Protein AF-A0A3B3WF27-F1 (afdb_monomer)

InterPro domains:
  IPR001792 Acylphosphatase-like domain [PF00708] (3-71)
  IPR001792 Acylphosphatase-like domain [PS51160] (1-75)
  IPR017968 Acylphosphatase, conserved site [PS00151] (14-30)
  IPR020456 Acylphosphatase [PR00112] (6-31)
  IPR020456 Acylphosphatase [PR00112] (41-61)
  IPR020456 Acylphosphatase [PTHR10029] (1-74)
  IPR036046 Acylphosphatase-like domain superfamily [SSF54975] (2-74)

pLDDT: mean 87.93, std 6.23, range [70.69, 95.62]

Solvent-accessible surface area (backbone atoms only — not comparable to full-atom values): 4780 Å² total; per-residue (Å²): 117,57,68,39,52,51,34,50,75,58,67,27,22,30,37,36,29,70,44,97,86,78,46,79,49,70,49,80,46,64,59,67,70,45,50,51,52,51,51,49,39,58,54,73,59,57,42,98,88,54,81,73,86,78,69,86,88,74,90,85,70,92,70,97,63,84,93,51,88,51,43,42,76,50,128

Nearest PDB structures (foldseek):
  2acy-assembly1_A  TM=9.702E-01  e=5.899E-08  Bos taurus
  2vh7-assembly1_A  TM=9.708E-01  e=9.521E-08  Homo sapiens
  6cbu-assembly1_A  TM=9.665E-01  e=1.645E-07  Homo sapiens
  3toq-assembly1_A  TM=9.666E-01  e=2.163E-07  Homo sapiens
  2w4c-assembly1_A  TM=9.675E-01  e=4.003E-07  Homo sapiens

Secondary structure (DSSP, 8-state):
-HHHHHHHHTT-EEEEEE-TTS-EEEEEES-HHHHHHHHHHHHHT--TT---S----------SS---SSEEEE-

Structure (mmCIF, N/CA/C/O backbone):
data_AF-A0A3B3WF27-F1
#
_entry.id   AF-A0A3B3WF27-F1
#
loop_
_atom_site.group_PDB
_atom_site.id
_atom_site.type_symbol
_atom_site.label_atom_id
_atom_site.label_alt_id
_atom_site.label_comp_id
_atom_site.label_asym_id
_atom_site.label_entity_id
_atom_site.label_seq_id
_atom_site.pdbx_PDB_ins_code
_atom_site.Cartn_x
_atom_site.Cartn_y
_atom_site.Cartn_z
_atom_site.occupancy
_atom_site.B_iso_or_equiv
_atom_site.auth_seq_id
_atom_site.auth_comp_id
_atom_site.auth_asym_id
_atom_site.auth_atom_id
_atom_site.pdbx_PDB_model_num
ATOM 1 N N . MET A 1 1 ? 13.447 -3.312 -0.711 1.00 71.81 1 MET A N 1
ATOM 2 C CA . MET A 1 1 ? 12.287 -2.957 -1.556 1.00 71.81 1 MET A CA 1
ATOM 3 C C . MET A 1 1 ? 11.797 -1.557 -1.238 1.00 71.81 1 MET A C 1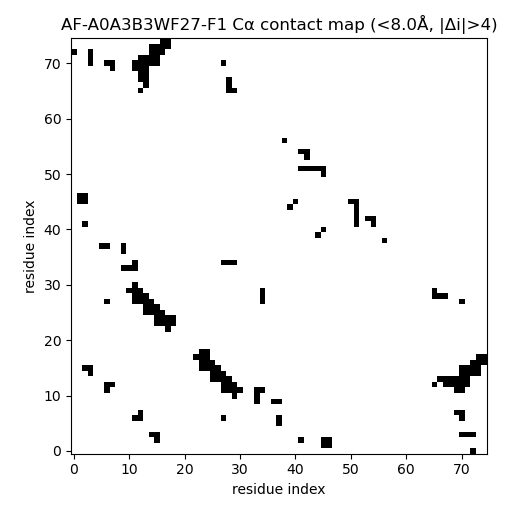
ATOM 5 O O . MET A 1 1 ? 11.820 -1.183 -0.075 1.00 71.81 1 MET A O 1
ATOM 9 N N . TYR A 1 2 ? 11.355 -0.799 -2.244 1.00 85.69 2 TYR A N 1
ATOM 10 C CA . TYR A 1 2 ? 10.769 0.536 -2.050 1.00 85.69 2 TYR A CA 1
ATOM 11 C C . TYR A 1 2 ? 9.288 0.454 -1.669 1.00 85.69 2 TYR A C 1
ATOM 13 O O . TYR A 1 2 ? 8.874 1.058 -0.692 1.00 85.69 2 TYR A O 1
ATOM 21 N N . THR A 1 3 ? 8.520 -0.386 -2.365 1.00 88.50 3 THR A N 1
ATOM 22 C CA . THR A 1 3 ? 7.081 -0.549 -2.119 1.00 88.50 3 THR A CA 1
ATOM 23 C C . THR A 1 3 ? 6.763 -1.080 -0.721 1.00 88.50 3 THR A C 1
ATOM 25 O O . THR A 1 3 ? 5.794 -0.657 -0.110 1.00 88.50 3 THR A O 1
ATOM 28 N N . GLU A 1 4 ? 7.588 -1.983 -0.189 1.00 89.69 4 GLU A N 1
ATOM 29 C CA . GLU A 1 4 ? 7.438 -2.466 1.190 1.00 89.69 4 GLU A CA 1
ATOM 30 C C . GLU A 1 4 ? 7.681 -1.366 2.219 1.00 89.69 4 GLU A C 1
ATOM 32 O O . GLU A 1 4 ? 6.900 -1.224 3.153 1.00 89.69 4 GLU A O 1
AT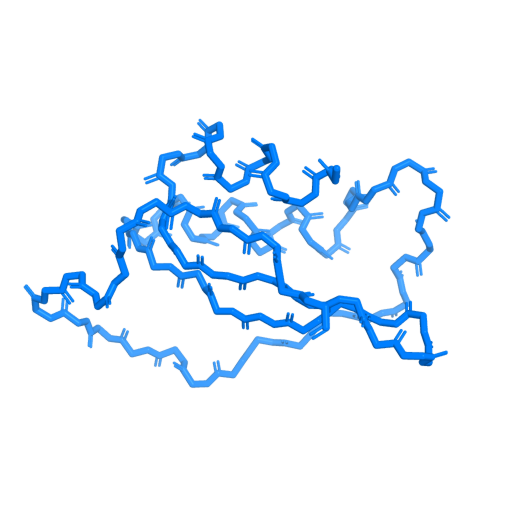OM 37 N N . LYS A 1 5 ? 8.725 -0.551 2.022 1.00 90.56 5 LYS A N 1
ATOM 38 C CA . LYS A 1 5 ? 9.004 0.593 2.896 1.00 90.56 5 LYS A CA 1
ATOM 39 C C . 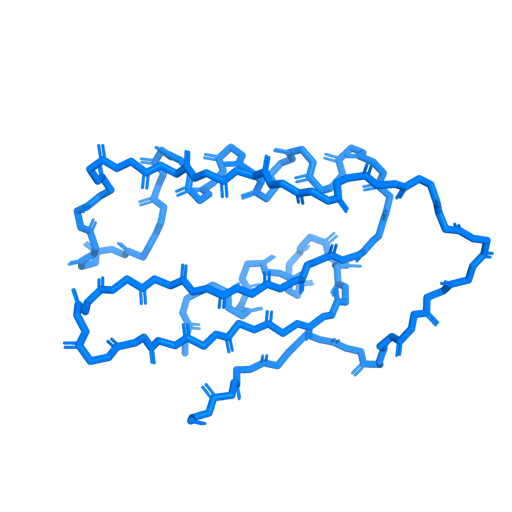LYS A 1 5 ? 7.850 1.586 2.887 1.00 90.56 5 LYS A C 1
ATOM 41 O O . LYS A 1 5 ? 7.483 2.071 3.948 1.00 90.56 5 LYS A O 1
ATOM 46 N N . GLU A 1 6 ? 7.272 1.843 1.718 1.00 91.88 6 GLU A N 1
ATOM 47 C CA . GLU A 1 6 ? 6.128 2.741 1.594 1.00 91.88 6 GLU A CA 1
ATOM 48 C C . GLU A 1 6 ? 4.874 2.175 2.268 1.00 91.88 6 GLU A C 1
ATOM 50 O O . GLU A 1 6 ? 4.233 2.864 3.055 1.00 91.88 6 GLU A O 1
ATOM 55 N N . GLY A 1 7 ? 4.576 0.888 2.058 1.00 92.31 7 GLY A N 1
ATOM 56 C CA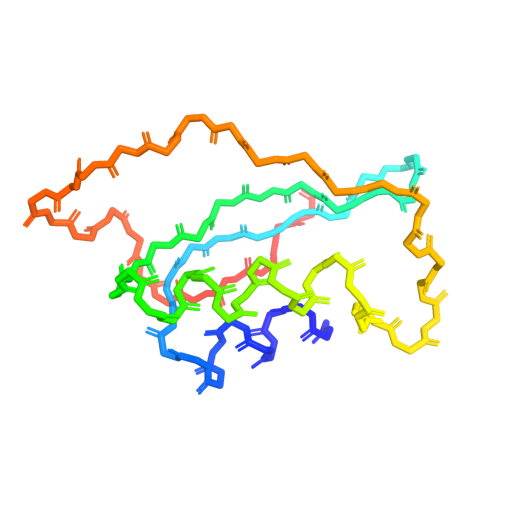 . GLY A 1 7 ? 3.477 0.216 2.753 1.00 92.31 7 GLY A CA 1
ATOM 57 C C . GLY A 1 7 ? 3.617 0.294 4.276 1.00 92.31 7 GLY A C 1
ATOM 58 O O . GLY A 1 7 ? 2.652 0.613 4.966 1.00 92.31 7 GLY A O 1
ATOM 59 N N . LEU A 1 8 ? 4.830 0.085 4.800 1.00 92.62 8 LEU A N 1
ATOM 60 C CA . LEU A 1 8 ? 5.122 0.232 6.229 1.00 92.62 8 LEU A CA 1
ATOM 61 C C . LEU A 1 8 ? 5.022 1.691 6.704 1.00 92.62 8 LEU A C 1
ATOM 63 O O . LEU A 1 8 ? 4.489 1.928 7.785 1.00 92.62 8 LEU A O 1
ATOM 67 N N . ARG A 1 9 ? 5.488 2.666 5.908 1.00 93.81 9 ARG A N 1
ATOM 68 C CA . ARG A 1 9 ? 5.394 4.109 6.211 1.00 93.81 9 ARG A CA 1
ATOM 69 C C . ARG A 1 9 ? 3.942 4.556 6.374 1.00 93.81 9 ARG A C 1
ATOM 71 O O . ARG A 1 9 ? 3.644 5.330 7.277 1.00 93.81 9 ARG A O 1
ATOM 78 N N . LEU A 1 10 ? 3.057 4.040 5.525 1.00 93.75 10 LEU A N 1
ATOM 79 C CA . LEU A 1 10 ? 1.616 4.307 5.540 1.00 93.75 10 LEU A CA 1
ATOM 80 C C . LEU A 1 10 ? 0.853 3.493 6.600 1.00 93.75 10 LEU A C 1
ATOM 82 O O . LEU A 1 10 ? -0.366 3.610 6.708 1.00 93.75 10 LEU A O 1
ATOM 86 N N . GLY A 1 11 ? 1.537 2.632 7.364 1.00 93.88 11 GLY A N 1
ATOM 87 C CA . GLY A 1 11 ? 0.901 1.760 8.354 1.00 93.88 11 GLY A CA 1
ATOM 88 C C . GLY A 1 11 ? -0.019 0.699 7.739 1.00 93.88 11 GLY A C 1
ATOM 89 O O . GLY A 1 11 ? -0.943 0.220 8.398 1.00 93.88 11 GLY A O 1
ATOM 90 N N . LEU A 1 12 ? 0.203 0.340 6.473 1.00 95.62 12 LEU A N 1
ATOM 91 C CA . LEU A 1 12 ? -0.556 -0.691 5.777 1.00 95.62 12 LEU A CA 1
ATOM 92 C C . LEU A 1 12 ? -0.007 -2.082 6.090 1.00 95.62 12 LEU A C 1
ATO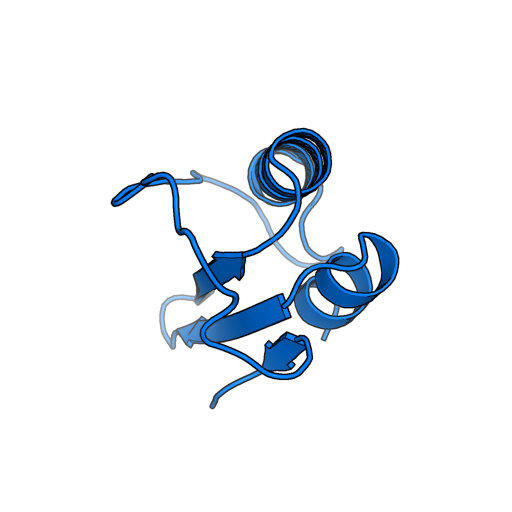M 94 O O . LEU A 1 12 ? 1.170 -2.271 6.400 1.00 95.62 12 LEU A O 1
ATOM 98 N N . VAL A 1 13 ? -0.864 -3.084 5.928 1.00 95.50 13 VAL A N 1
ATOM 99 C CA . VAL A 1 13 ? -0.483 -4.499 5.966 1.00 95.50 13 VAL A CA 1
ATOM 100 C C . VAL A 1 13 ? -0.756 -5.153 4.620 1.00 95.50 13 VAL A C 1
ATOM 102 O O . VAL A 1 13 ? -1.571 -4.673 3.832 1.00 95.50 13 VAL A O 1
ATOM 105 N N . GLY A 1 14 ? -0.070 -6.255 4.339 1.00 94.69 14 GLY A N 1
ATOM 106 C CA . GLY A 1 14 ? -0.250 -6.995 3.101 1.00 94.69 14 GLY A CA 1
ATOM 107 C C . GLY A 1 14 ? 1.055 -7.483 2.507 1.00 94.69 14 GLY A C 1
ATOM 108 O O . GLY A 1 14 ? 2.015 -7.810 3.210 1.00 94.69 14 GLY A O 1
ATOM 109 N N . TRP A 1 15 ? 1.077 -7.587 1.186 1.00 93.31 15 TRP A N 1
ATOM 110 C CA . TRP A 1 15 ? 2.236 -8.091 0.480 1.00 93.31 15 TRP A CA 1
ATOM 111 C C . TRP A 1 15 ? 2.343 -7.549 -0.934 1.00 93.31 15 TRP A C 1
ATOM 113 O O . TRP A 1 15 ? 1.352 -7.206 -1.576 1.00 93.31 15 TRP A O 1
ATOM 123 N N . VAL A 1 16 ? 3.566 -7.547 -1.444 1.00 91.62 16 VAL A N 1
ATOM 124 C CA . VAL A 1 16 ? 3.872 -7.231 -2.841 1.00 91.62 16 VAL A CA 1
ATOM 125 C C . VAL A 1 16 ? 4.790 -8.286 -3.424 1.00 91.62 16 VAL A C 1
ATOM 127 O O . VAL A 1 16 ? 5.495 -8.963 -2.691 1.00 91.62 16 VAL A O 1
ATOM 130 N N . LYS A 1 17 ? 4.769 -8.458 -4.737 1.00 89.62 17 LYS A N 1
ATOM 131 C CA . LYS A 1 17 ? 5.603 -9.388 -5.488 1.00 89.62 17 LYS A CA 1
ATOM 132 C C . LYS A 1 17 ? 6.034 -8.722 -6.781 1.00 89.62 17 LYS A C 1
ATOM 134 O O . LYS A 1 17 ? 5.200 -8.218 -7.533 1.00 89.62 17 LYS A O 1
ATOM 139 N N . ASN A 1 18 ? 7.330 -8.778 -7.052 1.00 83.25 18 ASN A N 1
ATOM 140 C CA . ASN A 1 18 ? 7.863 -8.405 -8.353 1.00 83.25 18 ASN A CA 1
ATOM 141 C C . ASN A 1 18 ? 7.684 -9.591 -9.302 1.00 83.25 18 ASN A C 1
ATOM 143 O O . ASN A 1 18 ? 8.053 -10.719 -8.977 1.00 83.25 18 ASN A O 1
ATOM 147 N N . THR A 1 19 ? 7.091 -9.353 -10.462 1.00 82.12 19 THR A N 1
ATOM 148 C CA . THR A 1 19 ? 6.954 -10.365 -11.508 1.00 82.12 19 THR A CA 1
ATOM 149 C C . THR A 1 19 ? 8.164 -10.319 -12.440 1.00 82.12 19 THR A C 1
ATOM 151 O O . THR A 1 19 ? 8.816 -9.283 -12.584 1.00 82.12 19 THR A O 1
ATOM 154 N N . ALA A 1 20 ? 8.438 -11.424 -13.138 1.00 79.69 20 ALA A N 1
ATOM 155 C CA . ALA A 1 20 ? 9.495 -11.475 -14.153 1.00 79.69 20 ALA A CA 1
ATOM 156 C C . ALA A 1 20 ? 9.255 -10.497 -15.324 1.00 79.69 20 ALA A C 1
ATOM 158 O O . ALA A 1 20 ? 10.190 -10.131 -16.025 1.00 79.69 20 ALA A O 1
ATOM 159 N N . ALA A 1 21 ? 8.013 -10.034 -15.507 1.00 77.69 21 ALA A N 1
ATOM 160 C CA . ALA A 1 21 ? 7.640 -9.037 -16.507 1.00 77.69 21 ALA A CA 1
ATOM 161 C C . ALA A 1 21 ? 7.957 -7.589 -16.076 1.00 77.69 21 ALA A C 1
ATOM 163 O O . ALA A 1 21 ? 7.549 -6.646 -16.751 1.00 77.69 21 ALA A O 1
ATOM 164 N N . GLY A 1 22 ? 8.632 -7.392 -14.937 1.00 74.25 22 GLY A N 1
ATOM 165 C CA . GLY A 1 22 ? 8.969 -6.062 -14.423 1.00 74.25 22 GLY A CA 1
ATOM 166 C C . GLY A 1 22 ? 7.766 -5.297 -13.867 1.00 74.25 22 GLY A C 1
ATOM 167 O O . GLY A 1 22 ? 7.819 -4.076 -13.740 1.00 74.25 22 GLY A O 1
ATOM 168 N N . THR A 1 23 ? 6.673 -5.995 -13.542 1.00 78.81 23 THR A N 1
ATOM 169 C CA . THR A 1 23 ? 5.507 -5.407 -12.873 1.00 78.81 23 THR A CA 1
ATOM 170 C C . THR A 1 23 ? 5.482 -5.783 -11.400 1.00 78.81 23 THR A C 1
ATOM 172 O O . THR A 1 23 ? 6.051 -6.794 -10.991 1.00 78.81 23 THR A O 1
ATOM 175 N N . VAL A 1 24 ? 4.794 -4.977 -10.596 1.00 83.06 24 VAL A N 1
ATOM 176 C CA . VAL A 1 24 ? 4.541 -5.282 -9.188 1.00 83.06 24 VAL A CA 1
ATOM 177 C C . VAL A 1 24 ? 3.078 -5.663 -9.040 1.00 83.06 24 VAL A C 1
ATOM 179 O O . VAL A 1 24 ? 2.192 -4.946 -9.503 1.00 83.06 24 VAL A O 1
ATOM 182 N N . VAL A 1 25 ? 2.828 -6.797 -8.395 1.00 89.31 25 VAL A N 1
ATOM 183 C CA . VAL A 1 25 ? 1.488 -7.251 -8.014 1.00 89.31 25 VAL A CA 1
ATOM 184 C C . VAL A 1 25 ? 1.432 -7.407 -6.507 1.00 89.31 25 VAL A C 1
ATOM 186 O O . VAL A 1 25 ? 2.444 -7.688 -5.875 1.00 89.31 25 VAL A O 1
ATOM 189 N N . GLY A 1 26 ? 0.269 -7.224 -5.902 1.00 91.94 26 GLY A N 1
ATOM 190 C CA . GLY A 1 26 ? 0.173 -7.320 -4.457 1.00 91.94 26 GLY A CA 1
ATOM 191 C C . GLY A 1 26 ? -1.211 -7.032 -3.928 1.00 91.94 26 GLY A C 1
ATOM 192 O O . GLY A 1 26 ? -2.156 -6.797 -4.682 1.00 91.94 26 GLY A O 1
ATOM 193 N N . GLN A 1 27 ? -1.296 -7.043 -2.608 1.00 93.69 27 GLN A N 1
ATOM 194 C CA . GLN A 1 27 ? -2.488 -6.706 -1.861 1.00 93.69 27 GLN A CA 1
ATOM 195 C C . GLN A 1 27 ? -2.090 -5.834 -0.677 1.00 93.69 27 GLN A C 1
ATOM 197 O O . GLN A 1 27 ? -1.149 -6.162 0.041 1.00 93.69 27 GLN A O 1
ATOM 202 N N . ALA A 1 28 ? -2.816 -4.737 -0.483 1.00 93.75 28 ALA A N 1
ATOM 203 C CA . ALA A 1 28 ? -2.650 -3.835 0.646 1.00 93.75 28 ALA A CA 1
ATOM 204 C C . ALA A 1 28 ? -3.982 -3.707 1.387 1.00 93.75 28 ALA A C 1
ATOM 206 O O . ALA A 1 28 ? -5.047 -3.684 0.766 1.00 93.75 28 ALA A O 1
ATOM 207 N N . GLN A 1 29 ? -3.909 -3.646 2.709 1.00 94.50 29 GLN A N 1
ATOM 208 C CA . GLN A 1 29 ? -5.040 -3.517 3.614 1.00 94.50 29 GLN A CA 1
ATOM 209 C C . GLN A 1 29 ? -4.712 -2.481 4.681 1.00 94.50 29 GLN A C 1
ATOM 211 O O . GLN A 1 29 ? -3.568 -2.361 5.119 1.00 94.50 29 GLN A O 1
ATOM 216 N N . GLY A 1 30 ? -5.730 -1.750 5.109 1.00 94.38 30 GLY A N 1
ATOM 217 C CA . GLY A 1 30 ? -5.605 -0.712 6.117 1.00 94.38 30 GLY A CA 1
ATOM 218 C C . GLY A 1 30 ? -6.706 0.331 5.966 1.00 94.38 30 GLY A C 1
ATOM 219 O O . GLY A 1 30 ? -7.672 0.104 5.230 1.00 94.38 30 GLY A O 1
ATOM 220 N N . PRO A 1 31 ? -6.571 1.476 6.650 1.00 94.50 31 PRO A N 1
ATOM 221 C CA . PRO A 1 31 ? -7.510 2.582 6.531 1.00 94.50 31 PRO A CA 1
ATOM 222 C C . PRO A 1 31 ? -7.655 3.034 5.075 1.00 94.50 31 PRO A C 1
ATOM 224 O O . PRO A 1 31 ? -6.658 3.170 4.367 1.00 94.50 31 PRO A O 1
ATOM 227 N N . ALA A 1 32 ? -8.887 3.319 4.641 1.00 91.81 32 ALA A N 1
ATOM 228 C CA . ALA A 1 32 ? -9.177 3.683 3.252 1.00 91.81 32 ALA A CA 1
ATOM 229 C C . ALA A 1 32 ? -8.306 4.848 2.750 1.00 91.81 32 ALA A C 1
ATOM 231 O O . ALA A 1 32 ? -7.768 4.773 1.652 1.00 91.81 32 ALA A O 1
ATOM 232 N N . ALA A 1 33 ? -8.083 5.870 3.585 1.00 93.88 33 ALA A N 1
ATOM 233 C CA . ALA A 1 33 ? -7.221 7.005 3.254 1.00 93.88 33 ALA A CA 1
ATOM 234 C C . ALA A 1 33 ? -5.767 6.589 2.952 1.00 93.88 33 ALA A C 1
ATOM 236 O O . ALA A 1 33 ? -5.195 7.033 1.962 1.00 93.88 33 ALA A O 1
ATOM 237 N N . MET A 1 34 ? -5.191 5.689 3.756 1.00 95.06 34 MET A N 1
ATOM 238 C CA . MET A 1 34 ? -3.821 5.194 3.555 1.00 95.06 34 MET A CA 1
ATOM 239 C C . MET A 1 34 ? -3.731 4.276 2.331 1.00 95.06 34 MET A C 1
ATOM 241 O O . MET A 1 34 ? -2.739 4.286 1.605 1.00 95.06 34 MET A O 1
ATOM 245 N N . VAL A 1 35 ? -4.785 3.500 2.058 1.00 93.25 35 VAL A N 1
ATOM 246 C CA . VAL A 1 35 ? -4.872 2.687 0.839 1.00 93.25 35 VAL A CA 1
ATOM 247 C C . VAL A 1 35 ? -4.951 3.575 -0.409 1.00 93.25 35 VAL A C 1
ATOM 249 O O . VAL A 1 35 ? -4.305 3.256 -1.406 1.00 93.25 35 VAL A O 1
ATOM 252 N N . GLU A 1 36 ? -5.685 4.691 -0.373 1.00 92.75 36 GLU A N 1
ATOM 253 C CA . GLU A 1 36 ? -5.698 5.674 -1.468 1.00 92.75 36 GLU A CA 1
ATOM 254 C C . GLU A 1 36 ? -4.328 6.337 -1.669 1.00 92.75 36 GLU A C 1
ATOM 256 O O . GLU A 1 36 ? -3.872 6.447 -2.808 1.00 92.75 36 GLU A O 1
ATOM 261 N N . GLU A 1 37 ? -3.625 6.698 -0.591 1.00 93.81 37 GLU A N 1
ATOM 262 C CA . GLU A 1 37 ? -2.261 7.240 -0.680 1.00 93.81 37 GLU A CA 1
ATOM 263 C C . GLU A 1 37 ? -1.304 6.230 -1.334 1.00 93.81 37 GLU A C 1
ATOM 265 O O . GLU A 1 37 ? -0.570 6.564 -2.266 1.00 93.81 37 GLU A O 1
ATOM 270 N N . MET A 1 38 ? -1.400 4.953 -0.955 1.00 92.50 38 MET A N 1
ATOM 271 C CA . MET A 1 38 ? -0.617 3.883 -1.574 1.00 92.50 38 MET A CA 1
ATOM 272 C C . MET A 1 38 ? -0.949 3.696 -3.059 1.00 92.50 38 MET A C 1
ATOM 274 O O . MET A 1 38 ? -0.053 3.463 -3.873 1.00 92.50 38 MET A O 1
ATOM 278 N N . LYS A 1 39 ? -2.225 3.806 -3.451 1.00 91.38 39 LYS A N 1
ATOM 279 C CA . LYS A 1 39 ? -2.624 3.757 -4.868 1.00 91.38 39 LYS A CA 1
ATOM 280 C C . LYS A 1 39 ? -2.030 4.918 -5.651 1.00 91.38 39 LYS A C 1
ATOM 282 O O . LYS A 1 39 ? -1.521 4.705 -6.753 1.00 91.38 39 LYS A O 1
ATOM 287 N N . PHE A 1 40 ? -2.082 6.125 -5.089 1.00 91.25 40 PHE A N 1
ATOM 288 C CA . PHE A 1 40 ? -1.484 7.304 -5.697 1.00 91.25 40 PHE A CA 1
ATOM 289 C C . PHE A 1 40 ? 0.017 7.088 -5.906 1.00 91.25 40 PHE A C 1
ATOM 291 O O . PHE A 1 40 ? 0.483 7.175 -7.046 1.00 91.25 40 PHE A O 1
ATOM 298 N N . TRP A 1 41 ? 0.734 6.675 -4.859 1.00 90.69 41 TRP A N 1
ATOM 299 C CA . TRP A 1 41 ? 2.166 6.390 -4.913 1.00 90.69 41 TRP A CA 1
ATOM 300 C C . TRP A 1 41 ? 2.508 5.336 -5.973 1.00 90.69 41 TRP A C 1
ATOM 302 O O . TRP A 1 41 ? 3.358 5.572 -6.831 1.00 90.69 41 TRP A O 1
ATOM 312 N N . LEU A 1 42 ? 1.779 4.214 -6.006 1.00 88.31 42 LEU A N 1
ATOM 313 C CA . LEU A 1 42 ? 1.951 3.147 -7.004 1.00 88.31 42 LEU A CA 1
ATOM 314 C C . LEU A 1 42 ? 1.629 3.584 -8.442 1.00 88.31 42 LEU A C 1
ATOM 316 O O . LEU A 1 42 ? 2.048 2.918 -9.390 1.00 88.31 42 LEU A O 1
ATOM 320 N N . SER A 1 43 ? 0.863 4.662 -8.614 1.00 86.25 43 SER A N 1
ATOM 321 C CA . SER A 1 43 ? 0.454 5.179 -9.924 1.00 86.25 43 SER A CA 1
ATOM 322 C C . SER A 1 43 ? 1.314 6.336 -10.442 1.00 86.25 43 SER A C 1
ATOM 324 O O . SER A 1 43 ? 1.342 6.553 -11.656 1.00 86.25 43 SER A O 1
ATOM 326 N N . LYS A 1 44 ? 2.002 7.072 -9.557 1.00 82.69 44 LYS A N 1
ATOM 327 C CA . LYS A 1 44 ? 2.738 8.301 -9.898 1.00 82.69 44 LYS A CA 1
ATOM 328 C C . LYS A 1 44 ? 4.221 8.268 -9.555 1.00 82.69 44 LYS A C 1
ATOM 330 O O . LYS A 1 44 ? 5.014 8.709 -10.37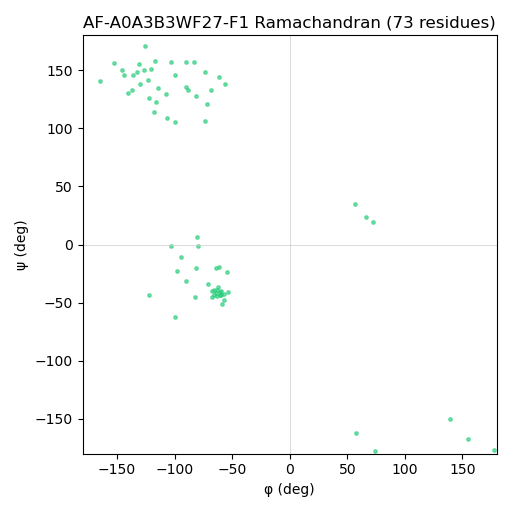8 1.00 82.69 44 LYS A O 1
ATOM 335 N N . GLU A 1 45 ? 4.582 7.765 -8.380 1.00 84.00 45 GLU A N 1
ATOM 336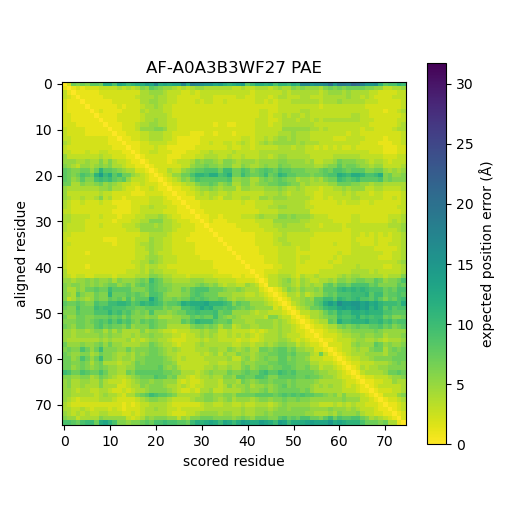 C CA . GLU A 1 45 ? 5.966 7.790 -7.897 1.00 84.00 45 GLU A CA 1
ATOM 337 C C . GLU A 1 45 ? 6.650 6.447 -8.122 1.00 84.00 45 GLU A C 1
ATOM 339 O O . GLU A 1 45 ? 7.598 6.339 -8.896 1.00 84.00 45 GLU A O 1
ATOM 344 N N . GLY A 1 46 ? 6.125 5.398 -7.488 1.00 81.56 46 GLY A N 1
ATOM 345 C CA . GLY A 1 46 ? 6.714 4.071 -7.521 1.00 81.56 46 GLY A CA 1
ATOM 346 C C . GLY A 1 46 ? 8.154 4.051 -7.015 1.00 81.56 46 GLY A C 1
ATOM 347 O O . GLY A 1 46 ? 8.633 4.944 -6.318 1.00 81.56 46 GLY A O 1
ATOM 348 N N . SER A 1 47 ? 8.869 2.976 -7.344 1.00 78.88 47 SER A N 1
ATOM 349 C CA . SER A 1 47 ? 10.286 2.905 -6.997 1.00 78.88 47 SER A CA 1
ATOM 350 C C . SER A 1 47 ? 11.118 3.823 -7.907 1.00 78.88 47 SER A C 1
ATOM 352 O O . SER A 1 47 ? 10.776 3.942 -9.083 1.00 78.88 47 SER A O 1
ATOM 354 N N . PRO A 1 48 ? 12.241 4.401 -7.432 1.00 76.75 48 PRO A N 1
ATOM 355 C CA . PRO A 1 48 ? 13.059 5.344 -8.207 1.00 76.75 48 PRO A CA 1
ATOM 356 C C . PRO A 1 48 ? 13.532 4.828 -9.573 1.00 76.75 48 PRO A C 1
ATOM 358 O O . PRO A 1 48 ? 13.845 5.612 -10.461 1.00 76.75 48 PRO A O 1
ATOM 361 N N . THR A 1 49 ? 13.609 3.508 -9.745 1.00 73.81 49 THR A N 1
ATOM 362 C CA . THR A 1 49 ? 14.039 2.856 -10.990 1.00 73.81 49 THR A CA 1
ATOM 363 C C . THR A 1 49 ? 12.875 2.292 -11.809 1.00 73.81 49 THR A C 1
ATOM 365 O O . THR A 1 49 ? 13.087 1.735 -12.886 1.00 73.81 49 THR A O 1
ATOM 368 N N . SER A 1 50 ? 11.635 2.413 -11.328 1.00 70.69 50 SER A N 1
ATOM 369 C CA . SER A 1 50 ? 10.442 1.923 -12.016 1.00 70.69 50 SER A CA 1
ATOM 370 C C . SER A 1 50 ? 9.849 2.987 -12.930 1.00 70.69 50 SER A C 1
ATOM 372 O O . SER A 1 50 ? 9.631 4.124 -12.532 1.00 70.69 50 SER A O 1
ATOM 374 N N . ARG A 1 51 ? 9.475 2.583 -14.148 1.00 78.12 51 ARG A N 1
ATOM 375 C CA . ARG A 1 51 ? 8.629 3.395 -15.026 1.00 78.12 51 ARG A CA 1
ATOM 376 C C . ARG 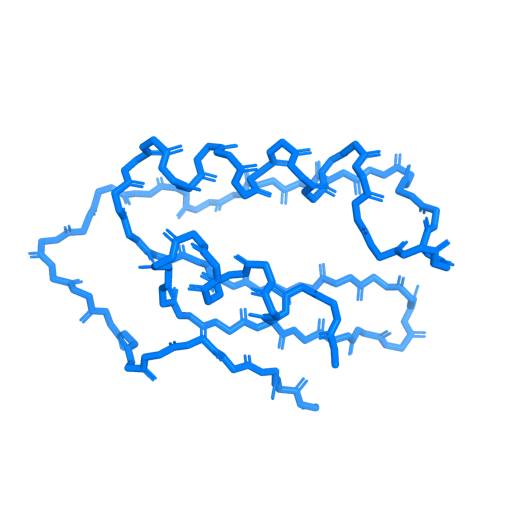A 1 51 ? 7.192 2.897 -14.953 1.00 78.12 51 ARG A C 1
ATOM 378 O O . ARG A 1 51 ? 6.857 1.854 -15.520 1.00 78.12 51 ARG A O 1
ATOM 385 N N . ILE A 1 52 ? 6.330 3.647 -14.272 1.00 79.69 52 ILE A N 1
ATOM 386 C CA . ILE A 1 52 ? 4.913 3.297 -14.159 1.00 79.69 52 ILE A CA 1
ATOM 387 C C . ILE A 1 52 ? 4.235 3.584 -15.495 1.00 79.69 52 ILE A C 1
ATOM 389 O O . ILE A 1 52 ? 4.000 4.726 -15.870 1.00 79.69 52 ILE A O 1
ATOM 393 N N . THR A 1 53 ? 3.922 2.521 -16.231 1.00 79.25 53 THR A N 1
ATOM 394 C CA . THR A 1 53 ? 3.184 2.644 -17.499 1.00 79.25 53 THR A CA 1
ATOM 395 C C . THR A 1 53 ? 1.675 2.568 -17.258 1.00 79.25 53 THR A C 1
ATOM 397 O O . THR A 1 53 ? 0.882 3.171 -17.976 1.00 79.25 53 THR A O 1
ATOM 400 N N . ARG A 1 54 ? 1.264 1.806 -16.236 1.00 82.56 54 ARG A N 1
ATOM 401 C CA . ARG A 1 54 ? -0.131 1.630 -15.828 1.00 82.56 54 ARG A CA 1
ATOM 402 C C . ARG A 1 54 ? -0.185 1.023 -14.425 1.00 82.56 54 ARG A C 1
ATOM 404 O O . ARG A 1 54 ? 0.556 0.086 -14.147 1.00 82.56 54 ARG A O 1
ATOM 411 N N . ALA A 1 55 ? -1.118 1.488 -13.598 1.00 86.44 55 ALA A N 1
ATOM 412 C CA . ALA A 1 55 ? -1.510 0.831 -12.353 1.00 86.44 55 ALA A CA 1
ATOM 413 C C . ALA A 1 55 ? -2.968 0.360 -12.476 1.00 86.44 55 ALA A C 1
ATOM 415 O O . ALA A 1 55 ? -3.816 1.092 -12.988 1.00 86.44 55 ALA A O 1
ATOM 416 N N . ARG A 1 56 ? -3.259 -0.879 -12.064 1.00 87.88 56 ARG A N 1
ATOM 417 C CA . ARG A 1 56 ? -4.623 -1.429 -12.037 1.00 87.88 56 ARG A CA 1
ATOM 418 C C . ARG A 1 56 ? -4.951 -1.871 -10.620 1.00 87.88 56 ARG A C 1
ATOM 420 O O . ARG A 1 56 ? -4.219 -2.673 -10.050 1.00 87.88 56 ARG A O 1
ATOM 427 N N . PHE A 1 57 ? -6.065 -1.376 -10.091 1.00 89.62 57 PHE A N 1
ATOM 428 C CA . PHE A 1 57 ? -6.544 -1.702 -8.752 1.00 89.62 57 PHE A CA 1
ATOM 429 C C . PHE A 1 57 ? -7.905 -2.384 -8.857 1.00 89.62 57 PHE A C 1
ATOM 431 O O . PHE A 1 57 ? -8.881 -1.772 -9.286 1.00 89.62 57 PHE A O 1
ATOM 438 N N . THR A 1 58 ? -7.963 -3.654 -8.476 1.00 89.94 58 THR A N 1
ATOM 439 C CA . THR A 1 58 ? -9.167 -4.495 -8.534 1.00 89.94 58 THR A CA 1
ATOM 440 C C . THR A 1 58 ? -9.451 -5.102 -7.163 1.00 89.94 58 THR A C 1
ATOM 442 O O . THR A 1 58 ? -8.618 -5.012 -6.264 1.00 89.94 58 THR A O 1
ATOM 445 N N . ASN A 1 59 ? -10.615 -5.740 -7.000 1.00 86.50 59 ASN A N 1
ATOM 446 C CA . ASN A 1 59 ? -11.001 -6.447 -5.769 1.00 86.50 59 ASN A CA 1
ATOM 447 C C . ASN A 1 59 ? -10.973 -5.565 -4.510 1.00 86.50 59 ASN A C 1
ATOM 449 O O . ASN A 1 59 ? -10.630 -6.023 -3.420 1.00 86.50 59 ASN A O 1
ATOM 453 N N . GLN A 1 60 ? -11.333 -4.292 -4.668 1.00 87.50 60 GLN A N 1
ATOM 454 C CA . GLN A 1 60 ? -11.513 -3.385 -3.545 1.00 87.50 60 GLN A CA 1
ATOM 455 C C . GLN A 1 60 ? -12.791 -3.778 -2.817 1.00 87.50 60 GLN A C 1
ATOM 457 O O . GLN A 1 60 ? -13.866 -3.803 -3.415 1.00 87.50 60 GLN A O 1
ATOM 462 N N . LYS A 1 61 ? -12.663 -4.109 -1.539 1.00 91.06 61 LYS A N 1
ATOM 463 C CA . LYS A 1 61 ? -13.790 -4.461 -0.687 1.00 91.06 61 LYS A CA 1
ATOM 464 C C . LYS A 1 61 ? -13.544 -3.932 0.724 1.00 91.06 61 LYS A C 1
ATOM 466 O O . LYS A 1 61 ? -12.387 -3.925 1.155 1.00 91.06 61 LYS A O 1
ATOM 471 N N . PRO A 1 62 ? -14.595 -3.511 1.442 1.00 89.00 62 PRO A N 1
ATOM 472 C CA . PRO A 1 62 ? -14.494 -3.352 2.882 1.00 89.00 62 PRO A CA 1
ATOM 473 C C . PRO A 1 62 ? -14.164 -4.712 3.512 1.00 89.00 62 PRO A C 1
ATOM 475 O O . PRO A 1 62 ? -14.600 -5.760 3.028 1.00 89.00 62 PRO A O 1
ATOM 478 N N . ILE A 1 63 ? -13.351 -4.688 4.562 1.00 89.31 63 ILE A N 1
ATOM 479 C CA . ILE A 1 63 ? -12.994 -5.862 5.357 1.00 89.31 63 ILE A CA 1
ATOM 480 C C . ILE A 1 63 ? -13.208 -5.523 6.828 1.00 89.31 63 ILE A C 1
ATOM 482 O O . ILE A 1 63 ? -12.846 -4.434 7.265 1.00 89.31 63 ILE A O 1
ATOM 486 N N . ASP A 1 64 ? -13.766 -6.461 7.588 1.00 89.19 64 ASP A N 1
ATOM 487 C CA . ASP A 1 64 ? -14.042 -6.250 9.016 1.00 89.19 64 ASP A CA 1
ATOM 488 C C . ASP A 1 64 ? -12.795 -6.463 9.888 1.00 89.19 64 ASP A C 1
ATOM 490 O O . ASP A 1 64 ? -12.718 -5.995 11.021 1.00 89.19 64 ASP A O 1
ATOM 494 N N . LYS A 1 65 ? -11.799 -7.187 9.361 1.00 90.94 65 LYS A N 1
ATOM 495 C CA . LYS A 1 65 ? -10.532 -7.487 10.035 1.00 90.94 65 LYS A CA 1
ATOM 496 C C . LYS A 1 65 ? -9.377 -7.550 9.044 1.00 90.94 65 LYS A C 1
ATOM 498 O O . LYS A 1 65 ? -9.561 -7.948 7.895 1.00 90.94 65 LYS A O 1
ATOM 503 N N . LEU A 1 66 ? -8.183 -7.202 9.518 1.00 90.81 66 LEU A N 1
ATOM 504 C CA . LEU A 1 66 ? -6.946 -7.350 8.755 1.00 90.81 66 LEU A CA 1
ATOM 505 C C . LEU A 1 66 ? -6.609 -8.838 8.579 1.00 90.81 66 LEU A C 1
ATOM 507 O O . LEU A 1 66 ? -6.641 -9.609 9.538 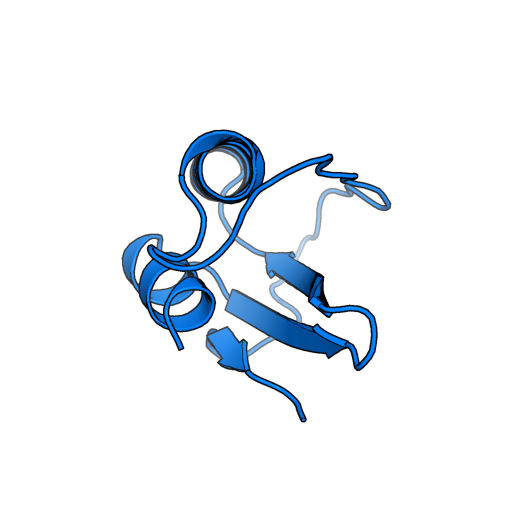1.00 90.81 66 LEU A O 1
ATOM 511 N N . GLU A 1 67 ? -6.273 -9.235 7.354 1.00 90.94 67 GLU A N 1
ATOM 512 C CA . GLU A 1 67 ? -5.927 -10.619 6.993 1.00 90.94 67 GLU A CA 1
ATOM 513 C C . GLU A 1 67 ? -4.410 -10.873 7.039 1.00 90.94 67 GLU A C 1
ATOM 515 O O . GLU A 1 67 ? -3.966 -12.019 6.964 1.00 90.94 67 GLU A O 1
ATOM 520 N N . PHE A 1 68 ? -3.602 -9.816 7.175 1.00 91.94 68 PHE A N 1
ATOM 521 C CA . PHE A 1 68 ? -2.141 -9.882 7.155 1.00 91.94 68 PHE A CA 1
ATOM 522 C C . PHE A 1 68 ? -1.515 -9.221 8.383 1.00 91.94 68 PHE A C 1
ATOM 524 O O . PHE A 1 68 ? -2.033 -8.242 8.917 1.00 91.94 68 PHE A O 1
ATOM 531 N N . SER A 1 69 ? -0.349 -9.731 8.786 1.00 88.31 69 SER A N 1
ATOM 532 C CA . SER A 1 69 ? 0.503 -9.132 9.813 1.00 88.31 69 SER A CA 1
ATOM 533 C C . SER A 1 69 ? 1.744 -8.495 9.179 1.00 88.31 69 SER A C 1
ATOM 535 O O . SER A 1 69 ? 2.656 -9.170 8.689 1.00 88.31 69 SER A O 1
ATOM 537 N N . GLY A 1 70 ? 1.760 -7.161 9.188 1.00 90.75 70 GLY A N 1
ATOM 538 C CA . GLY A 1 70 ? 2.798 -6.350 8.556 1.00 90.75 70 GLY A CA 1
ATOM 539 C C . GLY A 1 70 ? 2.704 -6.322 7.030 1.00 90.75 70 GLY A C 1
ATOM 540 O O . GLY A 1 70 ? 1.794 -6.890 6.425 1.00 90.75 70 GLY A O 1
ATOM 541 N N . PHE A 1 71 ? 3.661 -5.640 6.410 1.00 93.75 71 PHE A N 1
ATOM 542 C CA . PHE A 1 71 ? 3.774 -5.518 4.962 1.00 93.75 71 PHE A CA 1
ATOM 543 C C . PHE A 1 71 ? 5.070 -6.183 4.509 1.00 93.75 71 PHE A C 1
ATOM 545 O O . PHE A 1 71 ? 6.131 -5.830 5.015 1.00 93.75 71 PHE A O 1
ATOM 552 N N . LYS A 1 72 ? 4.996 -7.165 3.602 1.00 92.06 72 LYS A N 1
ATOM 553 C CA . LYS A 1 72 ? 6.168 -7.966 3.202 1.00 92.06 72 LYS A CA 1
ATOM 554 C C . LYS A 1 72 ? 6.290 -8.111 1.698 1.00 92.06 72 LYS A C 1
ATOM 556 O O . LYS A 1 72 ? 5.290 -8.248 0.993 1.00 92.06 72 LYS A O 1
ATOM 561 N N . THR A 1 73 ? 7.515 -8.199 1.200 1.00 89.56 73 THR A N 1
ATOM 562 C CA . THR A 1 73 ? 7.723 -8.598 -0.193 1.00 89.56 73 THR A CA 1
ATOM 563 C C . THR A 1 73 ? 7.824 -10.119 -0.333 1.00 89.56 73 THR A C 1
ATOM 565 O O . THR A 1 73 ? 8.538 -10.781 0.416 1.00 89.56 73 THR A O 1
ATOM 568 N N . ARG A 1 74 ? 7.097 -10.679 -1.302 1.00 87.06 74 ARG A N 1
ATOM 569 C CA . ARG A 1 74 ? 7.140 -12.080 -1.729 1.00 87.06 74 ARG A CA 1
ATOM 570 C C . ARG A 1 74 ? 8.000 -12.212 -2.987 1.00 87.06 74 ARG A C 1
ATOM 572 O O . ARG A 1 74 ? 7.981 -11.326 -3.844 1.00 87.06 74 ARG A O 1
ATOM 579 N N . PHE A 1 75 ? 8.702 -13.336 -3.097 1.00 77.62 75 PHE A N 1
ATOM 580 C CA . PHE A 1 75 ? 9.494 -13.716 -4.268 1.00 77.62 75 PHE A CA 1
ATOM 581 C C . PHE A 1 75 ? 8.738 -14.735 -5.134 1.00 77.62 75 PHE A C 1
ATOM 583 O O . PHE A 1 75 ? 7.809 -15.410 -4.632 1.00 77.62 75 PHE A O 1
#

Foldseek 3Di:
DVLQVLCVVLVWFWEWEQDPVRDIDIDIDDDPVSVVVSQVCLQPPDDPPDDRPDDDDDPDDDDPDDPGDGYYYDD

Mean predicted aligned error: 4.18 Å

Radius of gyration: 11.73 Å; Cα contacts (8 Å, |Δi|>4): 101; chains: 1; bounding box: 28×22×28 Å

Organism: NCBI:txid48701

Sequence (75 aa):
MYTEKEGLRLGLVGWVKNTAAGTVVGQAQGPAAMVEEMKFWLSKEGSPTSRITRARFTNQKPIDKLEFSGFKTRF